Protein AF-A0A7W1HT09-F1 (afdb_monomer)

Solvent-accessible surface area (backbone atoms only — not comparable to full-atom values): 3587 Å² total; per-residue (Å²): 134,84,86,85,85,82,88,85,82,89,58,93,86,48,47,63,65,50,51,54,50,49,36,74,74,72,47,82,67,79,46,77,38,37,34,30,80,82,48,61,69,84,43,97,56,15,87,42,71,68,47,75,49,107

Secondary structure (DSSP, 8-state):
-PPPP------SS-HHHHHHHHHHHH-S--EEEEGGGTS-TTSTTTTSEEEEE-

pLDDT: mean 95.36, std 4.03, range [73.94, 98.19]

Foldse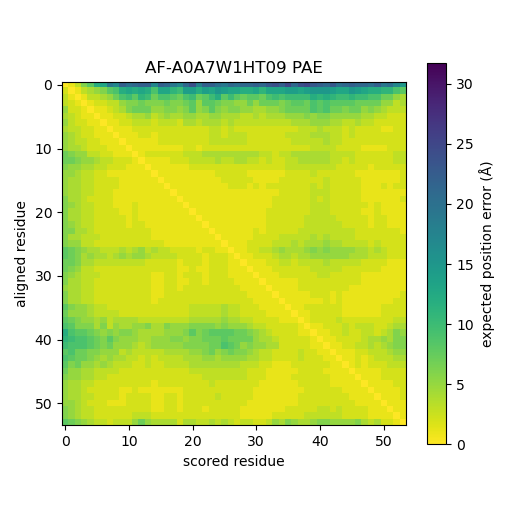ek 3Di:
DDDDDDDDDDDPQCPPVVQVVVCVVPPDDKDWDFCLNVDPCPPPRRRGTPDIDD

Radius of gyration: 12.99 Å; Cα contacts (8 Å, |Δi|>4): 59; chains: 1; bounding box: 26×20×45 Å

Mean predicted aligned error: 3.16 Å

Structure (mmCIF, N/CA/C/O backbone):
data_AF-A0A7W1HT09-F1
#
_entry.id   AF-A0A7W1HT09-F1
#
loop_
_atom_site.group_PDB
_atom_site.id
_atom_site.type_symbol
_atom_site.label_atom_id
_atom_site.label_alt_id
_atom_site.label_comp_id
_atom_site.label_asym_id
_atom_site.label_entity_id
_atom_site.label_seq_id
_atom_site.pdbx_PDB_ins_code
_atom_site.Cartn_x
_atom_site.Cartn_y
_atom_site.Cartn_z
_atom_site.occupancy
_atom_site.B_iso_or_equiv
_atom_site.auth_seq_id
_atom_site.auth_comp_id
_atom_site.auth_asym_id
_atom_site.auth_atom_id
_atom_site.pdbx_PDB_model_num
ATOM 1 N N . MET A 1 1 ? 8.917 3.582 31.142 1.00 73.94 1 MET A N 1
ATOM 2 C CA . MET A 1 1 ? 8.631 3.873 29.720 1.00 73.94 1 MET A CA 1
ATOM 3 C C . MET A 1 1 ? 7.952 2.658 29.124 1.00 73.94 1 MET A C 1
ATOM 5 O O . MET A 1 1 ? 8.436 1.559 29.359 1.00 73.94 1 MET A O 1
ATOM 9 N N . ALA A 1 2 ? 6.838 2.836 28.418 1.00 85.38 2 ALA A N 1
ATOM 10 C CA . ALA A 1 2 ? 6.248 1.754 27.636 1.00 85.38 2 ALA A CA 1
ATOM 11 C C . ALA A 1 2 ? 6.992 1.644 26.298 1.00 85.38 2 ALA A C 1
ATOM 13 O O . ALA A 1 2 ? 7.295 2.666 25.680 1.00 85.38 2 ALA A O 1
ATOM 14 N N . SER A 1 3 ? 7.304 0.427 25.861 1.00 89.38 3 SER A N 1
ATOM 15 C CA . SER A 1 3 ? 7.903 0.197 24.545 1.00 89.38 3 SER A CA 1
ATOM 16 C C . SER A 1 3 ? 6.903 0.542 23.444 1.00 89.38 3 SER A C 1
ATOM 18 O O . SER A 1 3 ? 5.747 0.127 23.503 1.00 89.38 3 SER A O 1
ATOM 20 N N . ARG A 1 4 ? 7.352 1.268 22.417 1.00 88.81 4 ARG A N 1
ATOM 21 C CA . ARG A 1 4 ? 6.575 1.505 21.197 1.00 88.81 4 AR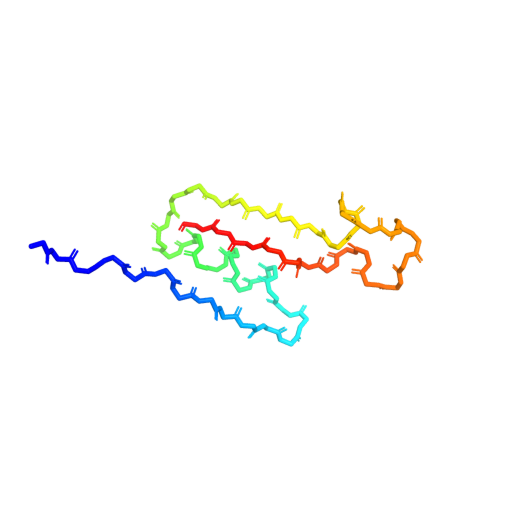G A CA 1
ATOM 22 C C . ARG A 1 4 ? 7.012 0.507 20.130 1.00 88.81 4 ARG A C 1
ATOM 24 O O . ARG A 1 4 ? 8.172 0.508 19.729 1.00 88.81 4 ARG A O 1
ATOM 31 N N . LEU A 1 5 ? 6.085 -0.332 19.682 1.00 88.88 5 LEU A N 1
ATOM 32 C CA . LEU A 1 5 ? 6.314 -1.306 18.617 1.00 88.88 5 LEU A CA 1
ATOM 33 C C . LEU A 1 5 ? 5.915 -0.698 17.269 1.00 88.88 5 LEU A C 1
ATOM 35 O O . LEU A 1 5 ? 4.819 -0.162 17.142 1.00 88.88 5 LEU A O 1
ATOM 39 N N . ASN A 1 6 ? 6.794 -0.811 16.272 1.00 91.19 6 ASN A N 1
ATOM 40 C CA . ASN A 1 6 ? 6.506 -0.483 14.874 1.00 91.19 6 ASN A CA 1
ATOM 41 C C . ASN A 1 6 ? 6.798 -1.743 14.041 1.00 91.19 6 ASN A C 1
ATOM 43 O O . ASN A 1 6 ? 7.928 -1.913 13.578 1.00 91.19 6 ASN A O 1
ATOM 47 N N . PRO A 1 7 ? 5.849 -2.692 13.957 1.00 92.75 7 PRO A N 1
ATOM 48 C CA . PRO A 1 7 ? 6.070 -3.943 13.245 1.00 92.75 7 PRO A CA 1
ATOM 49 C C . PRO A 1 7 ? 6.289 -3.677 11.754 1.00 92.75 7 PRO A C 1
ATOM 51 O O . PRO A 1 7 ? 5.563 -2.897 11.142 1.00 92.75 7 PRO A O 1
ATOM 54 N N . TYR A 1 8 ? 7.278 -4.353 11.175 1.00 96.00 8 TYR A N 1
ATOM 55 C CA . TYR A 1 8 ? 7.583 -4.273 9.752 1.00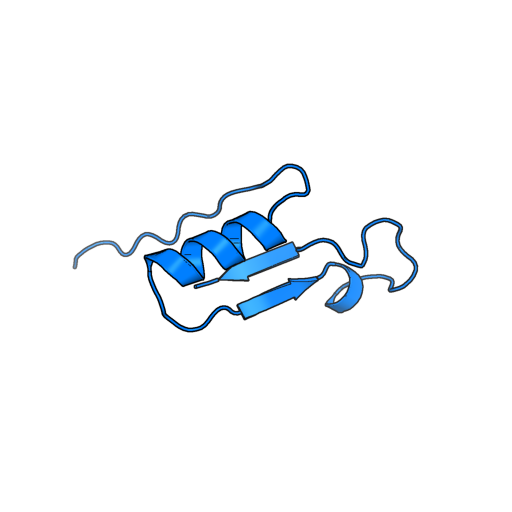 96.00 8 TYR A CA 1
ATOM 56 C C . TYR A 1 8 ? 7.184 -5.588 9.082 1.00 96.00 8 TYR A C 1
ATOM 58 O O . TYR A 1 8 ? 7.784 -6.630 9.347 1.00 96.00 8 TYR A O 1
ATOM 66 N N . ILE A 1 9 ? 6.129 -5.551 8.267 1.00 95.88 9 ILE A N 1
ATOM 67 C CA . ILE A 1 9 ? 5.508 -6.741 7.674 1.00 95.88 9 ILE A CA 1
ATOM 68 C C . ILE A 1 9 ? 5.754 -6.732 6.166 1.00 95.88 9 ILE A C 1
ATOM 70 O O . ILE A 1 9 ? 5.438 -5.759 5.484 1.00 95.88 9 ILE A O 1
ATOM 74 N N . SER A 1 10 ? 6.292 -7.835 5.649 1.00 96.75 10 SER A N 1
ATOM 75 C CA . SER A 1 10 ? 6.483 -8.041 4.212 1.00 96.75 10 SER A CA 1
ATOM 76 C C . SER A 1 10 ? 5.257 -8.695 3.580 1.00 96.75 10 SER A C 1
ATOM 78 O O . SER A 1 10 ? 4.646 -9.593 4.157 1.00 96.75 10 SER A O 1
ATOM 80 N N . PHE A 1 11 ? 4.944 -8.281 2.356 1.00 97.12 11 PHE A N 1
ATOM 81 C CA . PHE A 1 11 ? 3.811 -8.768 1.572 1.00 97.12 11 PHE A CA 1
ATOM 82 C C . PHE A 1 11 ? 4.290 -9.347 0.239 1.00 97.12 11 PHE A C 1
ATOM 84 O O . PHE A 1 11 ? 5.236 -8.841 -0.362 1.00 97.12 11 PHE A O 1
ATOM 91 N N . ALA A 1 12 ? 3.606 -10.375 -0.262 1.00 96.50 12 ALA A N 1
ATOM 92 C CA . ALA A 1 12 ? 3.923 -11.011 -1.542 1.00 96.50 12 ALA A CA 1
ATOM 93 C C . ALA A 1 12 ? 3.237 -10.269 -2.705 1.00 96.50 12 ALA A C 1
ATOM 95 O O . ALA A 1 12 ? 2.301 -10.772 -3.320 1.00 96.50 12 ALA A O 1
ATOM 96 N N . GLY A 1 13 ? 3.659 -9.027 -2.962 1.00 95.62 13 GLY A N 1
ATOM 97 C CA . GLY A 1 13 ? 3.149 -8.198 -4.065 1.00 95.62 13 GLY A CA 1
ATOM 98 C C . GLY A 1 13 ? 1.790 -7.528 -3.819 1.00 95.62 13 GLY A C 1
ATOM 99 O O . GLY A 1 13 ? 1.351 -6.723 -4.632 1.00 95.62 13 GLY A O 1
ATOM 100 N N . ASN A 1 14 ? 1.137 -7.788 -2.684 1.00 97.25 14 ASN A N 1
ATOM 101 C CA . ASN A 1 14 ? -0.177 -7.238 -2.328 1.00 97.25 14 ASN A CA 1
ATOM 102 C C . ASN A 1 14 ? -0.130 -6.161 -1.225 1.00 97.25 14 ASN A C 1
ATOM 104 O O . ASN A 1 14 ? -1.147 -5.885 -0.587 1.00 97.25 14 ASN A O 1
ATOM 108 N N . ALA A 1 15 ? 1.027 -5.523 -1.018 1.00 98.19 15 ALA A N 1
ATOM 109 C CA . ALA A 1 15 ? 1.205 -4.477 -0.008 1.00 98.19 15 ALA A CA 1
ATOM 110 C C . ALA A 1 15 ? 0.218 -3.308 -0.180 1.00 98.19 15 ALA A C 1
ATOM 112 O O . ALA A 1 15 ? -0.320 -2.809 0.804 1.00 98.19 15 ALA A O 1
ATOM 113 N N . ARG A 1 16 ? -0.055 -2.880 -1.422 1.00 97.56 16 ARG A N 1
ATOM 114 C CA . ARG A 1 16 ? -0.968 -1.760 -1.701 1.00 97.56 16 ARG A CA 1
ATOM 115 C C . ARG A 1 16 ? -2.405 -2.039 -1.233 1.00 97.56 16 ARG A C 1
ATOM 117 O O . ARG A 1 16 ? -2.852 -1.330 -0.332 1.00 97.56 16 ARG A O 1
ATOM 124 N N . PRO A 1 17 ? -3.071 -3.109 -1.713 1.00 98.00 17 PRO A N 1
ATOM 125 C CA . PRO A 1 17 ? -4.383 -3.505 -1.204 1.00 98.00 17 PRO A CA 1
ATOM 126 C C . PRO A 1 17 ? -4.428 -3.707 0.315 1.00 98.00 17 PRO A C 1
ATOM 128 O O . PRO A 1 17 ? -5.392 -3.294 0.955 1.00 98.00 17 PRO A O 1
ATOM 131 N N . ALA A 1 18 ? -3.394 -4.320 0.906 1.00 98.12 18 ALA A N 1
ATOM 132 C CA . ALA A 1 18 ? -3.349 -4.563 2.348 1.00 98.12 18 ALA A CA 1
ATOM 133 C C . ALA A 1 18 ? -3.334 -3.253 3.148 1.00 98.12 18 ALA A C 1
ATOM 135 O O . ALA A 1 18 ? -4.109 -3.089 4.088 1.00 98.12 18 ALA A O 1
ATOM 136 N N . MET A 1 19 ? -2.502 -2.294 2.742 1.00 97.94 19 MET A N 1
ATOM 137 C CA . MET A 1 19 ? -2.409 -0.996 3.406 1.00 97.94 19 MET A CA 1
ATOM 138 C C . MET A 1 19 ? -3.670 -0.142 3.213 1.00 97.94 19 MET A C 1
ATOM 140 O O . MET A 1 19 ? -4.082 0.549 4.145 1.00 97.94 19 MET A O 1
ATOM 144 N N . ASP A 1 20 ? -4.312 -0.209 2.044 1.00 97.75 20 ASP A N 1
ATOM 145 C CA . ASP A 1 20 ? -5.585 0.481 1.801 1.00 97.75 20 ASP A CA 1
ATOM 146 C C . ASP A 1 20 ? -6.702 -0.104 2.682 1.00 97.75 20 ASP A C 1
ATOM 148 O O . ASP A 1 20 ? -7.477 0.638 3.292 1.00 97.75 20 ASP A O 1
ATOM 152 N N . PHE A 1 21 ? -6.735 -1.433 2.832 1.00 98.12 21 PHE A N 1
ATOM 153 C CA . PHE A 1 21 ? -7.627 -2.100 3.777 1.00 98.12 21 PHE A CA 1
ATOM 154 C C . PHE A 1 21 ? -7.341 -1.669 5.220 1.00 98.12 21 PHE A C 1
ATOM 156 O O . PHE A 1 21 ? -8.266 -1.279 5.933 1.00 98.12 21 PHE A O 1
ATOM 163 N N . TYR A 1 22 ? -6.077 -1.653 5.650 1.00 97.50 22 TYR A N 1
ATOM 164 C CA . TYR A 1 22 ? -5.713 -1.199 6.995 1.00 97.50 22 TYR A CA 1
ATOM 165 C C . TYR A 1 22 ? -6.134 0.246 7.251 1.00 97.50 22 TYR A C 1
ATOM 167 O O . TYR A 1 22 ? -6.672 0.529 8.317 1.00 97.50 22 TYR A O 1
ATOM 175 N N . LYS A 1 23 ? -6.009 1.139 6.264 1.00 97.88 23 LYS A N 1
ATOM 176 C CA . LYS A 1 23 ? -6.547 2.502 6.361 1.00 97.88 23 LYS A CA 1
ATOM 177 C C . LYS A 1 23 ? -8.054 2.532 6.533 1.00 97.88 23 LYS A C 1
ATOM 179 O O . LYS A 1 23 ? -8.554 3.325 7.323 1.00 97.88 23 LYS A O 1
ATOM 184 N N . SER A 1 24 ? -8.782 1.675 5.824 1.00 98.12 24 SER A N 1
ATOM 185 C CA . SER A 1 24 ? -10.239 1.604 5.967 1.00 98.12 24 SER A CA 1
ATOM 186 C C . SER A 1 24 ? -10.677 1.172 7.373 1.00 98.12 24 SER A C 1
ATOM 188 O O . SER A 1 24 ? -11.716 1.619 7.849 1.00 98.12 24 SER A O 1
ATOM 190 N N . VAL A 1 25 ? -9.868 0.348 8.050 1.00 98.19 25 VAL A N 1
ATOM 191 C CA . VAL A 1 25 ? -10.157 -0.177 9.392 1.00 98.19 25 VAL A CA 1
ATOM 192 C C . VAL A 1 25 ? -9.675 0.770 10.492 1.00 98.19 25 VAL A C 1
ATOM 194 O O . VAL A 1 25 ? -10.407 1.030 11.443 1.00 98.19 25 VAL A O 1
ATOM 197 N N . PHE A 1 26 ? -8.446 1.275 10.383 1.00 95.69 26 PHE A N 1
ATOM 198 C CA . PHE A 1 26 ? -7.787 2.048 11.441 1.00 95.69 26 PHE A CA 1
ATOM 199 C C . PHE A 1 26 ? -7.871 3.568 11.242 1.00 95.69 26 PHE A C 1
ATOM 201 O O . PHE A 1 26 ? -7.591 4.322 12.172 1.00 95.69 26 PHE A O 1
ATOM 208 N N . GLY A 1 27 ? -8.271 4.037 10.058 1.00 95.12 27 GLY A N 1
ATOM 209 C CA . GLY A 1 27 ? -8.210 5.450 9.694 1.00 95.12 27 GLY A CA 1
ATOM 210 C C . GLY A 1 27 ? -6.768 5.933 9.513 1.00 95.12 27 GLY A C 1
ATOM 211 O O . GLY A 1 27 ? -5.895 5.177 9.100 1.00 95.12 27 GLY A O 1
ATOM 212 N N . GLY A 1 28 ? -6.521 7.209 9.812 1.00 94.81 28 GLY A N 1
ATOM 213 C CA . GLY A 1 28 ? -5.177 7.790 9.799 1.00 94.81 28 GLY A CA 1
ATOM 214 C C . GLY A 1 28 ? -4.649 8.192 8.417 1.00 94.81 28 GLY A C 1
ATOM 215 O O . GLY A 1 28 ? -5.370 8.226 7.410 1.00 94.81 28 GLY A O 1
ATOM 216 N N . THR A 1 29 ? -3.364 8.547 8.396 1.00 97.19 29 THR A N 1
ATOM 217 C CA . THR A 1 29 ? -2.667 9.029 7.200 1.00 97.19 29 THR A CA 1
ATOM 218 C C . THR A 1 29 ? -1.799 7.918 6.648 1.00 97.19 29 THR A C 1
ATOM 220 O O . THR A 1 29 ? -0.810 7.529 7.255 1.00 97.19 29 THR A O 1
ATOM 223 N N . LEU A 1 30 ? -2.168 7.438 5.466 1.00 97.38 30 LEU A N 1
ATOM 224 C CA . LEU A 1 30 ? -1.418 6.406 4.774 1.00 97.38 30 LEU A CA 1
ATOM 225 C C . LEU A 1 30 ? -0.309 7.034 3.923 1.00 97.38 30 LEU A C 1
ATOM 227 O O . LEU A 1 30 ? -0.608 7.771 2.983 1.00 97.38 30 LEU A O 1
ATOM 231 N N . THR A 1 31 ? 0.942 6.695 4.231 1.00 97.56 31 THR A N 1
ATOM 232 C CA . THR A 1 31 ? 2.141 7.113 3.490 1.00 97.56 31 THR A CA 1
ATOM 233 C C . THR A 1 31 ? 2.782 5.907 2.833 1.00 97.56 31 THR A C 1
ATOM 235 O O . THR A 1 31 ? 2.972 4.872 3.471 1.00 97.56 31 THR A O 1
ATOM 238 N N . LEU A 1 32 ? 3.104 6.029 1.549 1.00 97.75 32 LEU A N 1
ATOM 239 C CA . LEU A 1 32 ? 3.500 4.917 0.699 1.00 97.75 32 LEU A CA 1
ATOM 240 C C . LEU A 1 32 ? 4.628 5.371 -0.198 1.00 97.75 32 LEU A C 1
ATOM 242 O O . LEU A 1 32 ? 4.533 6.444 -0.786 1.00 97.75 32 LEU A O 1
ATOM 246 N N . HIS A 1 33 ? 5.629 4.517 -0.328 1.00 97.88 33 HIS A N 1
ATOM 247 C CA . HIS A 1 33 ? 6.733 4.727 -1.236 1.00 97.88 33 HIS A CA 1
ATOM 248 C C . HIS A 1 33 ? 6.942 3.497 -2.100 1.00 97.88 33 HIS A C 1
ATOM 250 O O . HIS A 1 33 ? 6.991 2.363 -1.605 1.00 97.88 33 HIS A O 1
ATOM 256 N N . THR A 1 34 ? 7.050 3.731 -3.396 1.00 97.88 34 THR A N 1
ATOM 257 C CA . THR A 1 34 ? 7.295 2.711 -4.411 1.00 97.88 34 THR A CA 1
ATOM 258 C C . THR A 1 34 ? 8.788 2.418 -4.571 1.00 97.88 34 THR A C 1
ATOM 260 O O . THR A 1 34 ? 9.638 3.194 -4.133 1.00 97.88 34 THR A O 1
ATOM 263 N N . TYR A 1 35 ? 9.139 1.299 -5.206 1.00 97.12 35 TYR A N 1
ATOM 264 C CA . TYR A 1 35 ? 10.535 1.039 -5.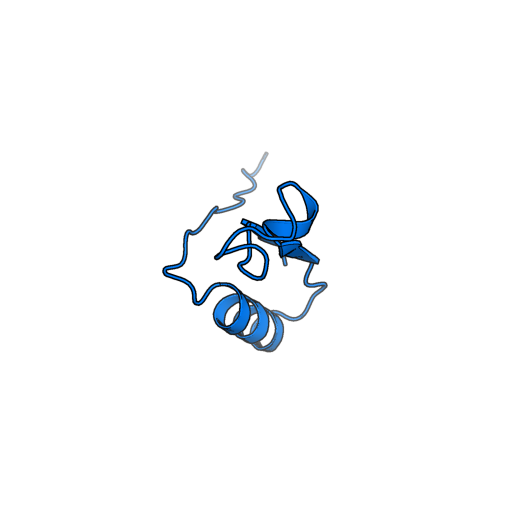576 1.00 97.12 35 TYR A CA 1
ATOM 265 C C . TYR A 1 35 ? 11.056 2.056 -6.604 1.00 97.12 35 TYR A C 1
ATOM 267 O O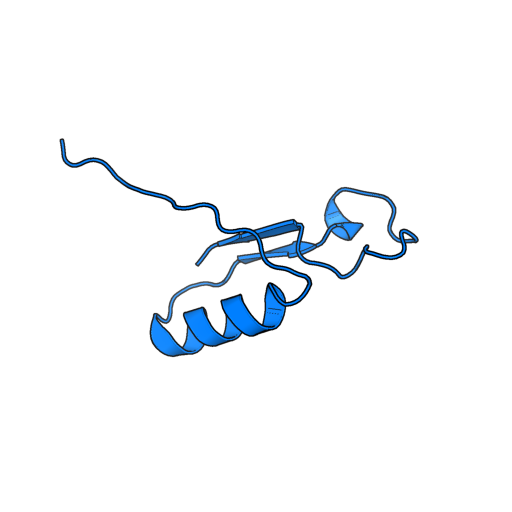 . TYR A 1 35 ? 12.229 2.413 -6.550 1.00 97.12 35 TYR A O 1
ATOM 275 N N . GLY A 1 36 ? 10.201 2.563 -7.498 1.00 97.56 36 GLY A N 1
ATOM 276 C CA . GLY A 1 36 ? 10.563 3.561 -8.511 1.00 97.56 36 GLY A CA 1
ATOM 277 C C . GLY A 1 36 ? 10.890 4.952 -7.950 1.00 97.56 36 GLY A C 1
ATOM 278 O O . GLY A 1 36 ? 11.548 5.737 -8.625 1.00 97.56 36 GLY A O 1
ATOM 279 N N . GLU A 1 37 ? 10.480 5.263 -6.716 1.00 96.56 37 GLU A N 1
ATOM 280 C CA . GLU A 1 37 ? 10.857 6.511 -6.028 1.00 96.56 37 GLU A CA 1
ATOM 281 C C . GLU A 1 37 ? 12.314 6.516 -5.547 1.00 96.56 37 GLU A C 1
ATOM 283 O O . GLU A 1 37 ? 12.914 7.582 -5.412 1.00 96.56 37 GLU A O 1
ATOM 288 N N . PHE A 1 38 ? 12.885 5.337 -5.285 1.00 95.44 38 PHE A N 1
ATOM 289 C CA . PHE A 1 38 ? 14.236 5.194 -4.729 1.00 95.44 38 PHE A CA 1
ATOM 290 C C . PHE A 1 38 ? 15.202 4.429 -5.642 1.00 95.44 38 PHE A C 1
ATOM 292 O O . PHE A 1 38 ? 16.400 4.376 -5.361 1.00 95.44 38 PHE A O 1
ATOM 299 N N . GLY A 1 39 ? 14.697 3.825 -6.716 1.00 92.94 39 GLY A N 1
ATOM 300 C CA . GLY A 1 39 ? 15.447 3.007 -7.662 1.00 92.94 39 GLY A CA 1
ATOM 301 C C . GLY A 1 39 ? 15.161 3.372 -9.122 1.00 92.94 39 GLY A C 1
ATOM 302 O O . GLY A 1 39 ? 14.577 4.418 -9.404 1.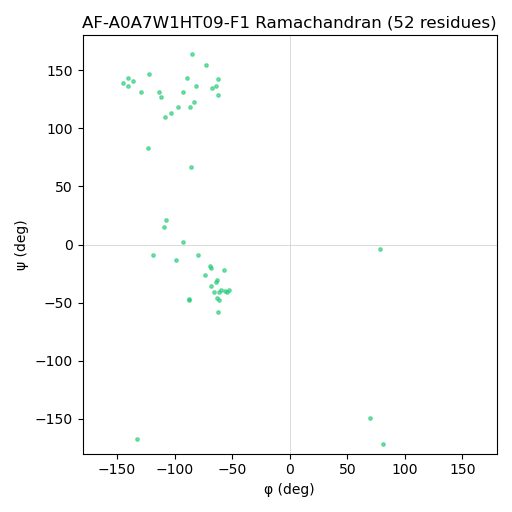00 92.94 39 GLY A O 1
ATOM 303 N N . PRO A 1 40 ? 15.589 2.525 -10.075 1.00 94.75 40 PRO A N 1
ATOM 304 C CA . PRO A 1 40 ? 15.318 2.738 -11.493 1.00 94.75 40 PRO A CA 1
ATOM 305 C C . PRO A 1 40 ? 13.813 2.707 -11.784 1.00 94.75 40 PRO A C 1
ATOM 307 O O . PRO A 1 40 ? 13.119 1.762 -11.406 1.00 94.75 40 PRO A O 1
ATOM 310 N N . GLN A 1 41 ? 13.311 3.731 -12.475 1.00 92.81 41 GLN A N 1
ATOM 311 C CA . GLN A 1 41 ? 11.888 3.851 -12.821 1.00 92.81 41 GLN A CA 1
ATOM 312 C C . GLN A 1 41 ? 11.425 2.805 -13.846 1.00 92.81 41 GLN A C 1
ATOM 314 O O . GLN A 1 41 ? 10.236 2.532 -13.952 1.00 92.81 41 GLN A O 1
ATOM 319 N N . ASP A 1 42 ? 12.357 2.220 -14.595 1.00 94.75 42 ASP A N 1
ATOM 320 C CA . ASP A 1 42 ? 12.131 1.181 -15.600 1.00 94.75 42 ASP A CA 1
ATOM 321 C C . ASP A 1 42 ? 12.275 -0.245 -15.041 1.00 94.75 42 ASP A C 1
ATOM 323 O O . ASP A 1 42 ? 12.130 -1.224 -15.779 1.00 94.75 42 ASP A O 1
ATOM 327 N N . ALA A 1 43 ? 12.541 -0.390 -13.738 1.00 95.12 43 ALA A N 1
ATOM 328 C CA . ALA A 1 43 ? 12.604 -1.697 -13.103 1.00 95.12 43 ALA A CA 1
ATOM 329 C C . ALA A 1 43 ? 11.237 -2.413 -13.185 1.00 95.12 43 ALA A C 1
ATOM 331 O O . ALA A 1 43 ? 10.200 -1.783 -12.967 1.00 95.12 43 ALA A O 1
ATOM 332 N N . PRO A 1 44 ? 11.196 -3.746 -13.393 1.00 95.56 44 PRO A N 1
ATOM 333 C CA . PRO A 1 44 ? 9.938 -4.498 -13.488 1.00 95.56 44 PRO A CA 1
ATOM 334 C C . PRO A 1 44 ? 9.013 -4.362 -12.270 1.00 95.56 44 PRO A C 1
ATOM 336 O O . PRO A 1 44 ? 7.817 -4.622 -12.361 1.00 95.56 44 PRO A O 1
ATOM 339 N N . ASN A 1 45 ? 9.571 -3.998 -11.116 1.00 94.69 45 ASN A N 1
ATOM 340 C CA . ASN A 1 45 ? 8.867 -3.824 -9.854 1.00 94.69 45 ASN A CA 1
ATOM 341 C C . ASN A 1 45 ? 8.757 -2.356 -9.414 1.00 94.69 45 ASN A C 1
ATOM 343 O O . ASN A 1 45 ? 8.446 -2.122 -8.248 1.00 94.69 45 ASN A O 1
ATOM 347 N N . ALA A 1 46 ? 9.009 -1.383 -10.297 1.00 97.31 46 ALA A N 1
ATOM 348 C CA . ALA A 1 46 ? 9.015 0.038 -9.949 1.00 97.31 46 ALA A CA 1
ATOM 349 C C . ALA A 1 46 ? 7.723 0.481 -9.239 1.00 97.31 46 ALA A C 1
ATOM 351 O O . ALA A 1 46 ? 7.804 1.195 -8.244 1.00 97.31 46 ALA A O 1
ATOM 352 N N . ASP A 1 47 ? 6.560 -0.028 -9.657 1.00 96.44 47 ASP A N 1
ATOM 353 C CA . ASP A 1 47 ? 5.253 0.309 -9.066 1.00 96.44 47 ASP A CA 1
ATOM 354 C C . ASP A 1 47 ? 4.933 -0.440 -7.757 1.00 96.44 47 ASP A C 1
ATOM 356 O O . ASP A 1 47 ? 3.935 -0.157 -7.086 1.00 96.44 47 ASP A O 1
ATOM 360 N N . GLN A 1 48 ? 5.747 -1.428 -7.371 1.00 97.00 48 GLN A N 1
ATOM 361 C CA . GLN A 1 48 ? 5.546 -2.146 -6.115 1.00 97.00 48 GLN A CA 1
ATOM 362 C C . GLN A 1 48 ? 5.929 -1.270 -4.920 1.00 97.00 48 GLN A C 1
ATOM 364 O O . GLN A 1 48 ? 6.753 -0.364 -5.012 1.00 97.00 48 GLN A O 1
ATOM 369 N N . ILE A 1 49 ? 5.335 -1.562 -3.765 1.00 97.69 49 ILE A N 1
ATOM 370 C CA . ILE A 1 49 ? 5.553 -0.794 -2.538 1.00 97.69 49 ILE A CA 1
ATOM 371 C C . ILE A 1 49 ? 6.819 -1.275 -1.847 1.00 97.69 49 ILE A C 1
ATOM 373 O O . ILE A 1 49 ? 6.917 -2.445 -1.482 1.00 97.69 49 ILE A O 1
ATOM 377 N N . MET A 1 50 ? 7.745 -0.348 -1.627 1.00 97.06 50 MET A N 1
ATOM 378 C CA . MET A 1 50 ? 8.970 -0.574 -0.873 1.00 97.06 50 MET A CA 1
ATOM 379 C C . MET A 1 50 ? 8.743 -0.326 0.622 1.00 97.06 50 MET A C 1
ATOM 381 O O . MET A 1 50 ? 9.091 -1.167 1.451 1.00 97.06 50 MET A O 1
ATOM 385 N N . HIS A 1 51 ? 8.105 0.799 0.960 1.00 97.44 51 HIS A N 1
ATOM 386 C CA . HIS A 1 51 ? 7.795 1.186 2.337 1.00 97.44 51 HIS A CA 1
ATOM 387 C C . HIS A 1 51 ? 6.363 1.717 2.447 1.00 97.44 51 HIS A C 1
ATOM 389 O O . HIS A 1 51 ? 5.881 2.437 1.574 1.00 97.44 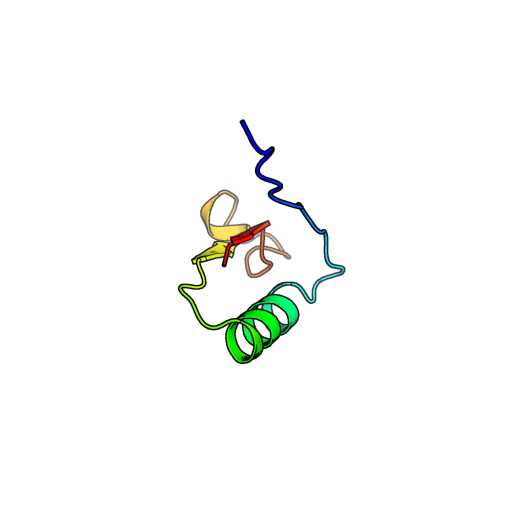51 HIS A O 1
ATOM 395 N N . GLY A 1 52 ? 5.6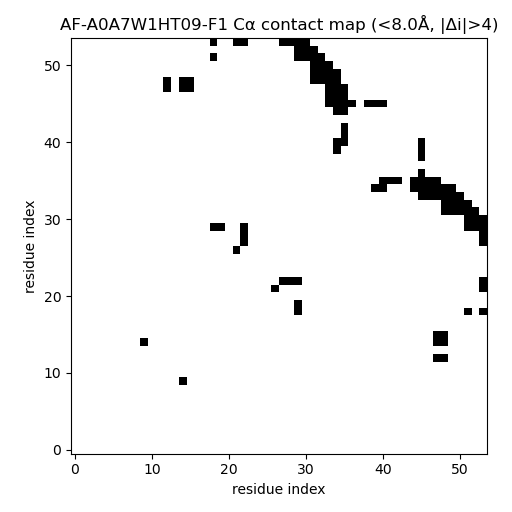77 1.371 3.536 1.00 96.81 52 GLY A N 1
ATOM 396 C CA . GLY A 1 52 ? 4.340 1.868 3.844 1.00 96.81 52 GLY A CA 1
ATOM 397 C C . GLY A 1 52 ? 4.169 2.063 5.344 1.00 96.81 52 G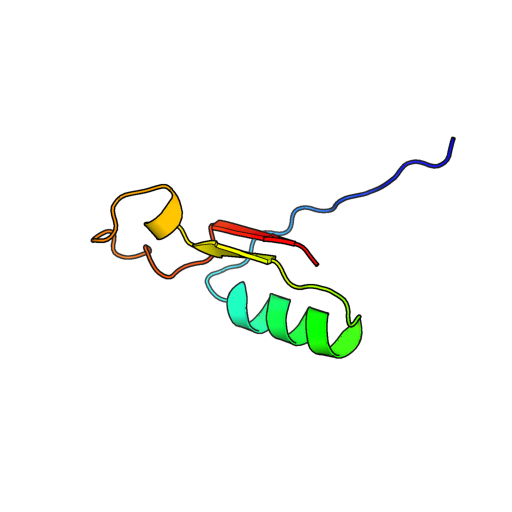LY A C 1
ATOM 398 O O . GLY A 1 52 ? 4.631 1.239 6.130 1.00 96.81 52 GLY A O 1
ATOM 399 N N . MET A 1 53 ? 3.512 3.150 5.734 1.00 96.19 53 MET A N 1
ATOM 400 C CA . MET A 1 53 ? 3.205 3.461 7.127 1.00 96.19 53 MET A CA 1
ATOM 401 C C . MET A 1 53 ? 1.801 4.044 7.232 1.00 96.19 53 MET A C 1
ATOM 403 O O . MET A 1 53 ? 1.364 4.789 6.352 1.00 96.19 53 MET A O 1
ATOM 407 N N . ILE A 1 54 ? 1.118 3.691 8.315 1.00 92.00 54 ILE A N 1
ATOM 408 C CA . ILE A 1 54 ? -0.185 4.219 8.693 1.00 92.00 54 ILE A CA 1
ATOM 409 C C . ILE A 1 54 ? -0.241 4.509 10.188 1.00 92.00 54 ILE A C 1
ATOM 411 O O . ILE A 1 54 ? 0.488 3.813 10.934 1.00 92.00 54 ILE A O 1
#

Sequence (54 aa):
MASRLNPYISFAGNARPAMDFYKSVFGGTLTLHTYGEFGPQDAPNADQIMHGMI